Protein AF-A0A924NJE9-F1 (afdb_monomer_lite)

Foldseek 3Di:
DDPVPDDPPVVVVVVVVLLVQLVVQLPDPVCVVCVVVLLVCLLVQLVVLQCCLCPPAPQRAQVLVVLSVLLVVCCVPNPRSSSLSSLSVSVVVCQVVCLVVVVDFDDQADPVRPGGRGRPRSRVSSVVSVVVVVCVVCVVVVVVVVVVVVVVVVD

Sequence (155 aa):
VYRLHNIPAFVPPGHGLVYLAALGIGRSAWAREHAPVLTAATLVTCGAWAVWGLALSPQLDVLGAFWFGCLLVFSRWGRSRLVYAGAFLVVSYLEVVGTTLGTWRWSTHDPTGLIAIGNPPSGIAGGYAWFDAAALALTPVLLRWYDARRARVDA

Secondary structure (DSSP, 8-state):
--TTSS--TTHHHHHHHHHHHHHHHHTSHHHHHTHHHHHHHHHHHHHHHHHHHHHT-SS--HHHHHHHHHHHHHHHH-S-HHHHHHHHHHHHHHHHHHHHTTS----SB-TTS-SB--SS-TTTTHHHHHHHHHHHHHHHHHHHHHHHHHHHH--

Radius of gyration: 17.95 Å; chains: 1; bounding box: 51×38×41 Å

Structure (mmCIF, N/CA/C/O backbone):
data_AF-A0A924NJE9-F1
#
_entry.id   AF-A0A924NJE9-F1
#
loop_
_atom_site.group_PDB
_atom_site.id
_atom_site.type_symbol
_atom_site.label_atom_id
_atom_site.label_alt_id
_atom_site.label_comp_id
_atom_site.label_asym_id
_atom_site.label_entity_id
_atom_site.label_seq_id
_atom_site.pdbx_PDB_ins_code
_atom_site.Cartn_x
_atom_site.Cartn_y
_atom_site.Cartn_z
_atom_site.occupancy
_atom_site.B_iso_or_equiv
_atom_site.auth_seq_id
_atom_site.auth_comp_id
_atom_site.auth_asym_id
_atom_site.auth_atom_id
_atom_site.pdbx_PDB_model_num
ATOM 1 N N . VAL A 1 1 ? 17.187 -5.948 -11.485 1.00 61.44 1 VAL A N 1
ATOM 2 C CA . VAL A 1 1 ? 16.845 -6.738 -12.694 1.00 61.44 1 VAL A CA 1
ATOM 3 C C . VAL A 1 1 ? 16.618 -8.181 -12.270 1.00 61.44 1 VAL A C 1
ATOM 5 O O . VAL A 1 1 ? 17.449 -8.708 -11.538 1.00 61.44 1 VAL A O 1
ATOM 8 N N . TYR A 1 2 ? 15.477 -8.784 -12.624 1.00 67.06 2 TYR A N 1
ATOM 9 C CA . TYR A 1 2 ? 15.180 -10.183 -12.285 1.00 67.06 2 TYR A CA 1
ATOM 10 C C . TYR A 1 2 ? 16.204 -11.121 -12.930 1.00 67.06 2 TYR A C 1
ATOM 12 O O . TYR A 1 2 ? 16.514 -10.964 -14.108 1.00 67.06 2 TYR A O 1
ATOM 20 N N . ARG A 1 3 ? 16.702 -12.111 -12.175 1.00 69.62 3 ARG A N 1
ATOM 21 C CA . ARG A 1 3 ? 17.767 -13.027 -12.635 1.00 69.62 3 ARG A CA 1
ATOM 22 C C . ARG A 1 3 ? 17.425 -13.764 -13.932 1.00 69.62 3 ARG A C 1
ATOM 24 O O . ARG A 1 3 ? 18.309 -14.030 -14.732 1.00 69.62 3 ARG A O 1
ATOM 31 N N . LEU A 1 4 ? 16.150 -14.093 -14.120 1.00 78.94 4 LEU A N 1
ATOM 32 C CA . LEU A 1 4 ? 15.651 -14.859 -15.261 1.00 78.94 4 LEU A CA 1
ATOM 33 C C . LEU A 1 4 ? 14.952 -13.979 -16.310 1.00 78.94 4 LEU A C 1
ATOM 35 O O . LEU A 1 4 ? 14.290 -14.502 -17.199 1.00 78.94 4 LEU A O 1
ATOM 39 N N . HIS A 1 5 ? 15.074 -12.649 -16.209 1.00 77.69 5 HIS A N 1
ATOM 40 C CA . HIS A 1 5 ? 14.394 -11.675 -17.081 1.00 77.69 5 HIS A CA 1
ATOM 41 C C . HIS A 1 5 ? 12.861 -11.813 -17.127 1.00 77.69 5 HIS A C 1
ATOM 43 O O . HIS A 1 5 ? 12.199 -11.154 -17.921 1.00 77.69 5 HIS A O 1
ATOM 49 N N . ASN A 1 6 ? 12.285 -12.629 -16.248 1.00 80.12 6 ASN A N 1
ATOM 50 C CA . ASN A 1 6 ? 10.858 -12.797 -16.063 1.00 80.12 6 ASN A CA 1
ATOM 51 C C . ASN A 1 6 ? 10.486 -12.564 -14.597 1.00 80.12 6 ASN A C 1
ATOM 53 O O . ASN A 1 6 ? 11.322 -12.597 -13.688 1.00 80.12 6 ASN A O 1
ATOM 57 N N . ILE A 1 7 ? 9.199 -12.319 -14.381 1.00 79.12 7 ILE A N 1
ATOM 58 C CA . ILE A 1 7 ? 8.627 -12.267 -13.042 1.00 79.12 7 ILE A CA 1
ATOM 59 C C . ILE A 1 7 ? 8.565 -13.713 -12.528 1.00 79.12 7 ILE A C 1
ATOM 61 O O . ILE A 1 7 ? 8.006 -14.566 -13.224 1.00 79.12 7 ILE A O 1
ATOM 65 N N . PRO A 1 8 ? 9.119 -14.023 -11.342 1.00 83.75 8 PRO A N 1
ATOM 66 C CA . PRO A 1 8 ? 9.040 -15.372 -10.799 1.00 83.75 8 PRO A CA 1
ATOM 67 C C . PRO A 1 8 ? 7.585 -15.838 -10.676 1.00 83.75 8 PRO A C 1
ATOM 69 O O . PRO A 1 8 ? 6.726 -15.098 -10.199 1.00 83.75 8 PRO A O 1
ATOM 72 N N . ALA A 1 9 ? 7.306 -17.084 -11.064 1.00 87.62 9 ALA A N 1
ATOM 73 C CA . ALA A 1 9 ? 5.939 -17.610 -11.145 1.00 87.62 9 ALA A CA 1
ATOM 74 C C . ALA A 1 9 ? 5.181 -17.624 -9.802 1.00 87.62 9 ALA A C 1
ATOM 76 O O . ALA A 1 9 ? 3.954 -17.667 -9.792 1.00 87.62 9 ALA A O 1
ATOM 77 N N . PHE A 1 10 ? 5.891 -17.556 -8.671 1.00 86.12 10 PHE A N 1
ATOM 78 C CA . PHE A 1 10 ? 5.285 -17.460 -7.342 1.00 86.12 10 PHE A CA 1
ATOM 79 C C . PHE A 1 10 ? 4.785 -16.047 -6.995 1.00 86.12 10 PHE A C 1
ATOM 81 O O . PHE A 1 10 ? 4.005 -15.894 -6.059 1.00 86.12 10 PHE A O 1
ATOM 88 N N . VAL A 1 11 ? 5.208 -15.009 -7.725 1.00 86.69 11 VAL A N 1
ATOM 89 C CA . VAL A 1 11 ? 4.865 -13.612 -7.413 1.00 86.69 11 VAL A CA 1
ATOM 90 C C . VAL A 1 11 ? 3.378 -13.324 -7.659 1.00 86.69 11 VAL A C 1
ATOM 92 O O . VAL A 1 11 ? 2.733 -12.837 -6.730 1.00 86.69 11 VAL A O 1
ATOM 95 N N . PRO A 1 12 ? 2.773 -13.673 -8.818 1.00 87.75 12 PRO A N 1
ATOM 96 C CA . PRO A 1 12 ? 1.334 -13.484 -9.014 1.00 87.75 12 PRO A CA 1
ATOM 97 C C . PRO A 1 12 ? 0.443 -14.170 -7.957 1.00 87.75 12 PRO A C 1
ATOM 99 O O . PRO A 1 12 ? -0.393 -13.480 -7.369 1.00 87.75 12 PRO A O 1
ATOM 102 N N . PRO A 1 13 ? 0.602 -15.475 -7.634 1.00 89.81 13 PRO A N 1
ATOM 103 C CA . PRO A 1 13 ? -0.184 -16.089 -6.563 1.00 89.81 13 PRO A CA 1
ATOM 104 C C . PRO A 1 13 ? 0.162 -15.510 -5.183 1.00 89.81 13 PRO A C 1
ATOM 106 O O . PRO A 1 13 ? -0.728 -15.374 -4.345 1.00 89.81 13 PRO A O 1
ATOM 109 N N . GLY A 1 14 ? 1.413 -15.092 -4.959 1.00 91.50 14 GLY A N 1
ATOM 110 C CA . GLY A 1 14 ? 1.829 -14.380 -3.750 1.00 91.50 14 GLY A CA 1
ATOM 111 C C . GLY A 1 14 ? 1.043 -13.086 -3.525 1.00 91.50 14 GLY A C 1
ATOM 112 O O . GLY A 1 14 ? 0.547 -12.861 -2.424 1.00 91.50 14 GLY A O 1
ATOM 113 N N . HIS A 1 15 ? 0.831 -12.280 -4.568 1.00 91.94 15 HIS A N 1
ATOM 114 C CA . HIS A 1 15 ? -0.022 -11.087 -4.486 1.00 91.94 15 HIS A CA 1
ATOM 115 C C . HIS A 1 15 ? -1.474 -11.426 -4.121 1.00 91.94 15 HIS A C 1
ATOM 117 O O . HIS A 1 15 ? -2.090 -10.721 -3.320 1.00 91.94 15 HIS A O 1
ATOM 123 N N . GLY A 1 16 ? -2.009 -12.532 -4.647 1.00 92.00 16 GLY A N 1
ATOM 124 C CA . GLY A 1 16 ? -3.322 -13.045 -4.248 1.00 92.00 16 GLY A CA 1
ATOM 125 C C . GLY A 1 16 ? -3.388 -13.377 -2.754 1.00 92.00 16 GLY A C 1
ATOM 126 O O . GLY A 1 16 ? -4.325 -12.964 -2.072 1.00 92.00 16 GLY A O 1
ATOM 127 N N . LEU A 1 17 ? -2.367 -14.053 -2.218 1.00 94.62 17 LEU A N 1
ATOM 128 C CA . LEU A 1 17 ? -2.270 -14.369 -0.789 1.00 94.62 17 LEU A CA 1
ATOM 129 C C . LEU A 1 17 ? -2.147 -13.115 0.084 1.00 94.62 17 LEU A C 1
ATOM 131 O O . LEU A 1 17 ? -2.791 -13.046 1.129 1.00 94.62 17 LEU A O 1
ATOM 135 N N . VAL A 1 18 ? -1.383 -12.109 -0.349 1.00 95.31 18 VAL A N 1
ATOM 136 C CA . VAL A 1 18 ? -1.286 -10.816 0.351 1.00 95.31 18 VAL A CA 1
ATOM 137 C C . VAL A 1 18 ? -2.655 -10.147 0.443 1.00 95.31 18 VAL A C 1
ATOM 139 O O . VAL A 1 18 ? -3.052 -9.707 1.523 1.00 95.31 18 VAL A O 1
ATOM 142 N N . TYR A 1 19 ? -3.409 -10.115 -0.658 1.00 93.62 19 TYR A N 1
ATOM 143 C CA . TYR A 1 19 ? -4.762 -9.562 -0.646 1.00 93.62 19 TYR A CA 1
ATOM 144 C C . TYR A 1 19 ? -5.708 -10.377 0.248 1.00 93.62 19 TYR A C 1
ATOM 146 O O . TYR A 1 19 ? -6.466 -9.799 1.023 1.00 93.62 19 TYR A O 1
ATOM 154 N N . LEU A 1 20 ? -5.647 -11.712 0.208 1.00 95.00 20 LEU A N 1
ATOM 155 C CA . LEU A 1 20 ? -6.452 -12.566 1.087 1.00 95.00 20 LEU A CA 1
ATOM 156 C C . LEU A 1 20 ? -6.118 -12.354 2.568 1.00 95.00 20 LEU A C 1
ATOM 158 O O . LEU A 1 20 ? -7.030 -12.311 3.393 1.00 95.00 20 LEU A O 1
ATOM 162 N N . ALA A 1 21 ? -4.843 -12.167 2.910 1.00 96.75 21 ALA A N 1
ATOM 163 C CA . ALA A 1 21 ? -4.421 -11.834 4.267 1.00 96.75 21 ALA A CA 1
ATOM 164 C C . ALA A 1 21 ? -4.979 -10.469 4.700 1.00 96.75 21 ALA A C 1
ATOM 166 O O . ALA A 1 21 ? -5.585 -10.360 5.767 1.00 96.75 21 ALA A O 1
ATOM 167 N N . ALA A 1 22 ? -4.864 -9.450 3.845 1.00 95.62 22 ALA A N 1
ATOM 168 C CA . ALA A 1 22 ? -5.444 -8.129 4.080 1.00 95.62 22 ALA A CA 1
ATOM 169 C C . ALA A 1 22 ? -6.968 -8.188 4.273 1.00 95.62 22 ALA A C 1
ATOM 171 O O . ALA A 1 22 ? -7.513 -7.562 5.185 1.00 95.62 22 ALA A O 1
ATOM 172 N N . LEU A 1 23 ? -7.655 -8.984 3.452 1.00 94.81 23 LEU A N 1
ATOM 173 C CA . LEU A 1 23 ? -9.092 -9.214 3.538 1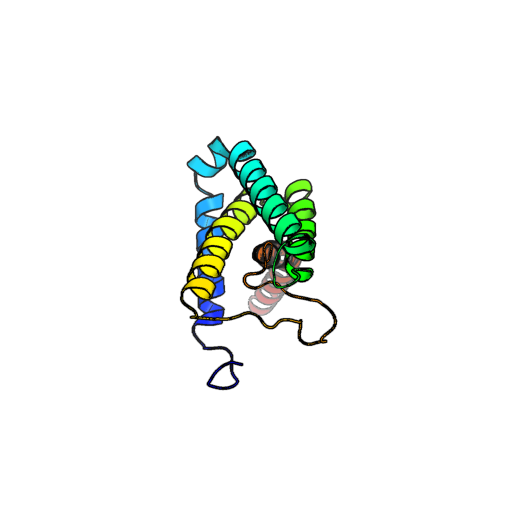.00 94.81 23 LEU A CA 1
ATOM 174 C C . LEU A 1 23 ? -9.474 -9.933 4.837 1.00 94.81 23 LEU A C 1
ATOM 176 O O . LEU A 1 23 ? -10.448 -9.545 5.482 1.00 94.81 23 LEU A O 1
ATOM 180 N N . GLY A 1 24 ? -8.709 -10.951 5.236 1.00 96.50 24 GLY A N 1
ATOM 181 C CA . GLY A 1 24 ? -8.896 -11.681 6.489 1.00 96.50 24 GLY A CA 1
ATOM 182 C C . GLY A 1 24 ? -8.740 -10.777 7.711 1.00 96.50 24 GLY A C 1
ATOM 183 O O . GLY A 1 24 ? -9.619 -10.750 8.572 1.00 96.50 24 GLY A O 1
ATOM 184 N N . ILE A 1 25 ? -7.681 -9.961 7.740 1.00 96.00 25 ILE A N 1
ATOM 185 C CA . ILE A 1 25 ? -7.453 -8.952 8.785 1.00 96.00 25 ILE A CA 1
ATOM 186 C C . ILE A 1 25 ? -8.614 -7.957 8.810 1.00 96.00 25 ILE A C 1
ATOM 188 O O . ILE A 1 25 ? -9.243 -7.769 9.852 1.00 96.00 25 ILE A O 1
ATOM 192 N N . GLY A 1 26 ? -8.952 -7.373 7.658 1.00 93.94 26 GLY A N 1
ATOM 193 C CA . GLY A 1 26 ? -9.985 -6.346 7.557 1.00 93.94 26 GLY A CA 1
ATOM 194 C C . GLY A 1 26 ? -11.398 -6.840 7.887 1.00 93.94 26 GLY A C 1
ATOM 195 O O . GLY A 1 26 ? -12.246 -6.051 8.305 1.00 93.94 26 GLY A O 1
ATOM 196 N N . ARG A 1 27 ? -11.662 -8.145 7.741 1.00 94.75 27 ARG A N 1
ATOM 197 C CA . ARG A 1 27 ? -12.931 -8.799 8.105 1.00 94.75 27 ARG A CA 1
ATOM 198 C C . ARG A 1 27 ? -12.925 -9.429 9.498 1.00 94.75 27 ARG A C 1
ATOM 200 O O . ARG A 1 27 ? -13.942 -10.004 9.892 1.00 94.75 27 ARG A O 1
ATOM 207 N N . SER A 1 28 ? -11.843 -9.327 10.261 1.00 96.69 28 SER A N 1
ATOM 208 C CA . SER A 1 28 ? -11.818 -9.829 11.636 1.00 96.69 28 SER A CA 1
ATOM 209 C C . SER A 1 28 ? -12.732 -9.000 12.552 1.00 96.69 28 SER A C 1
ATOM 211 O O . SER A 1 28 ? -12.955 -7.808 12.327 1.00 96.69 28 SER A O 1
ATOM 213 N N . ALA A 1 29 ? -13.290 -9.631 13.591 1.00 96.00 29 ALA A N 1
ATOM 214 C CA . ALA A 1 29 ? -14.111 -8.926 14.581 1.00 96.00 29 ALA A CA 1
ATOM 215 C C . ALA A 1 29 ? -13.296 -7.851 15.314 1.00 96.00 29 ALA A C 1
ATOM 217 O O . ALA A 1 29 ? -13.745 -6.714 15.427 1.00 96.00 29 ALA A O 1
ATOM 218 N N . TRP A 1 30 ? -12.062 -8.196 15.687 1.00 96.62 30 TRP A N 1
ATOM 219 C CA . TRP A 1 30 ? -11.125 -7.289 16.338 1.00 96.62 30 TRP A CA 1
ATOM 220 C C . TRP A 1 30 ? -10.841 -6.035 15.500 1.00 96.62 30 TRP A C 1
ATOM 222 O O . TRP A 1 30 ? -10.914 -4.921 16.017 1.00 96.62 30 TRP A O 1
ATOM 232 N N . ALA A 1 31 ? -10.593 -6.185 14.191 1.00 95.56 31 ALA A N 1
ATOM 233 C CA . ALA A 1 31 ? -10.336 -5.032 13.329 1.00 95.56 31 ALA A CA 1
ATOM 234 C C . ALA A 1 31 ? -11.561 -4.122 13.183 1.00 95.56 31 ALA A C 1
ATOM 236 O O . ALA A 1 31 ? -11.412 -2.905 13.086 1.00 95.56 31 ALA A O 1
ATOM 237 N N . ARG A 1 32 ? -12.775 -4.690 13.186 1.00 94.94 32 ARG A N 1
ATOM 238 C CA . ARG A 1 32 ? -14.014 -3.900 13.165 1.00 94.94 32 ARG A CA 1
ATOM 239 C C . ARG A 1 32 ? -14.219 -3.113 14.452 1.00 94.94 32 ARG A C 1
ATOM 241 O O . ARG A 1 32 ? -14.604 -1.951 14.379 1.00 94.94 32 ARG A O 1
ATOM 248 N N . GLU A 1 33 ? -13.943 -3.726 15.596 1.00 96.94 33 GLU A N 1
ATOM 249 C CA . GLU A 1 33 ? -14.028 -3.077 16.906 1.00 96.94 33 GLU A CA 1
ATOM 250 C C . GLU A 1 33 ? -13.038 -1.906 17.026 1.00 96.94 33 GLU A C 1
ATOM 252 O O . GLU A 1 33 ? -13.386 -0.839 17.523 1.00 96.94 33 GLU A O 1
ATOM 257 N N . HIS A 1 34 ? -11.838 -2.055 16.461 1.00 96.62 34 HIS A N 1
ATOM 258 C CA . HIS A 1 34 ? -10.767 -1.054 16.528 1.00 96.62 34 HIS A CA 1
ATOM 259 C C . HIS A 1 34 ? -10.660 -0.191 15.261 1.00 96.62 34 HIS A C 1
ATOM 261 O O . HIS A 1 34 ? -9.634 0.450 15.019 1.00 96.62 34 HIS A O 1
ATOM 267 N N . ALA A 1 35 ? -11.704 -0.155 14.428 1.00 94.19 35 ALA A N 1
ATOM 268 C CA . ALA A 1 35 ? -11.608 0.392 13.079 1.00 94.19 35 ALA A CA 1
ATOM 269 C C . ALA A 1 35 ? -11.129 1.851 12.985 1.00 94.19 35 ALA A C 1
ATOM 271 O O . ALA A 1 35 ? -10.276 2.127 12.130 1.00 94.19 35 ALA A O 1
ATOM 272 N N . PRO A 1 36 ? -11.603 2.790 13.832 1.00 94.88 36 PRO A N 1
ATOM 273 C CA . PRO A 1 36 ? -11.121 4.168 13.798 1.00 94.88 36 PRO A CA 1
ATOM 274 C C . PRO A 1 36 ? -9.625 4.258 14.115 1.00 94.88 36 PRO A C 1
ATOM 276 O O . PRO A 1 36 ? -8.891 4.946 13.407 1.00 94.88 36 PRO A O 1
ATOM 279 N N . VAL A 1 37 ? -9.171 3.510 15.125 1.00 97.12 37 VAL A N 1
ATOM 280 C CA . VAL A 1 37 ? -7.775 3.503 15.583 1.00 97.12 37 VAL A CA 1
ATOM 281 C C . VAL A 1 37 ? -6.865 2.899 14.521 1.00 97.12 37 VAL A C 1
ATOM 283 O O . VAL A 1 37 ? -5.867 3.512 14.162 1.00 97.12 37 VAL A O 1
ATOM 286 N N . LEU A 1 38 ? -7.229 1.745 13.957 1.00 96.75 38 LEU A N 1
ATOM 287 C CA . LEU A 1 38 ? -6.435 1.085 12.916 1.00 96.75 38 LEU A CA 1
ATOM 288 C C . LEU A 1 38 ? -6.329 1.929 11.647 1.00 96.75 38 LEU A C 1
ATOM 290 O O . LEU A 1 38 ? -5.259 2.014 11.043 1.00 96.75 38 LEU A O 1
ATOM 294 N N . THR A 1 39 ? -7.425 2.583 11.258 1.00 95.00 39 THR A N 1
ATOM 295 C CA . THR A 1 39 ? -7.428 3.484 10.102 1.00 95.00 39 THR A CA 1
ATOM 296 C C . THR A 1 39 ? -6.537 4.695 10.368 1.00 95.00 39 THR A C 1
ATOM 298 O O . THR A 1 39 ? -5.694 5.021 9.537 1.00 95.00 39 THR A O 1
ATOM 301 N N . ALA A 1 40 ? -6.677 5.341 11.529 1.00 96.50 40 ALA A N 1
ATOM 302 C CA . ALA A 1 40 ? -5.859 6.493 11.895 1.00 96.50 40 ALA A CA 1
ATOM 303 C C . ALA A 1 40 ? -4.372 6.128 11.985 1.00 96.50 40 ALA A C 1
ATOM 305 O O . ALA A 1 40 ? -3.549 6.805 11.378 1.00 96.50 40 ALA A O 1
ATOM 306 N N . ALA A 1 41 ? -4.035 5.026 12.660 1.00 97.44 41 ALA A N 1
ATOM 307 C CA . ALA A 1 41 ? -2.670 4.523 12.762 1.00 97.44 41 ALA A CA 1
ATOM 308 C C . ALA A 1 41 ? -2.071 4.260 11.376 1.00 97.44 41 ALA A C 1
ATOM 310 O O . ALA A 1 41 ? -0.985 4.742 11.079 1.00 97.44 41 ALA A O 1
ATOM 311 N N . THR A 1 42 ? -2.818 3.593 10.491 1.00 96.56 42 THR A N 1
ATOM 312 C CA . THR A 1 42 ? -2.396 3.360 9.101 1.00 96.56 42 THR A CA 1
ATOM 313 C C . THR A 1 42 ? -2.075 4.671 8.383 1.00 96.56 42 THR A C 1
ATOM 315 O O . THR A 1 42 ? -1.008 4.801 7.788 1.00 96.56 42 THR A O 1
ATOM 318 N N . LEU A 1 43 ? -2.976 5.657 8.442 1.00 96.62 43 LEU A N 1
ATOM 319 C CA . LEU A 1 43 ? -2.791 6.931 7.746 1.00 96.62 43 LEU A CA 1
ATOM 320 C C . LEU A 1 43 ? -1.639 7.755 8.330 1.00 96.62 43 LEU A C 1
ATOM 322 O O . LE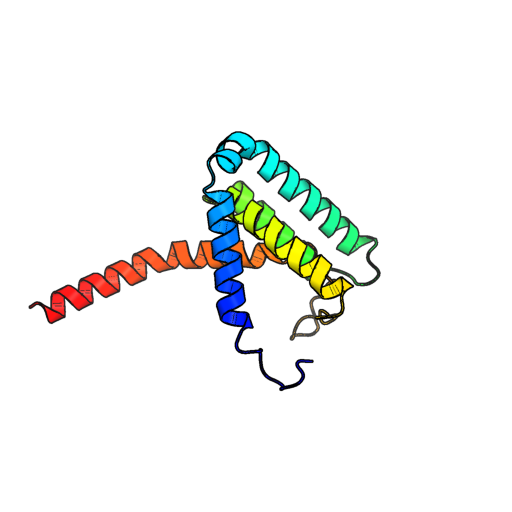U A 1 43 ? -0.878 8.346 7.571 1.00 96.62 43 LEU A O 1
ATOM 326 N N . VAL A 1 44 ? -1.489 7.776 9.655 1.00 98.00 44 VAL A N 1
ATOM 327 C CA . VAL A 1 44 ? -0.404 8.495 10.335 1.00 98.00 44 VAL A CA 1
ATOM 328 C C . VAL A 1 44 ? 0.940 7.848 10.026 1.00 98.00 44 VAL A C 1
ATOM 330 O O . VAL A 1 44 ? 1.865 8.548 9.626 1.00 98.00 44 VAL A O 1
ATOM 333 N N . THR A 1 45 ? 1.058 6.525 10.150 1.00 97.88 45 THR A N 1
ATOM 334 C CA . THR A 1 45 ? 2.309 5.811 9.871 1.00 97.88 45 THR A CA 1
ATOM 335 C C . THR A 1 45 ? 2.688 5.912 8.397 1.00 97.88 45 THR A C 1
ATOM 337 O O . THR A 1 45 ? 3.823 6.267 8.088 1.00 97.88 45 THR A O 1
ATOM 340 N N . CYS A 1 46 ? 1.748 5.666 7.479 1.00 97.31 46 CYS A N 1
ATOM 341 C CA . CYS A 1 46 ? 2.009 5.792 6.045 1.00 97.31 46 CYS A CA 1
ATOM 342 C C . CYS A 1 46 ? 2.331 7.241 5.654 1.00 97.31 46 CYS A C 1
ATOM 344 O O . CYS A 1 46 ? 3.213 7.466 4.831 1.00 97.31 46 CYS A O 1
ATOM 346 N N . GLY A 1 47 ? 1.659 8.223 6.260 1.00 97.69 47 GLY A N 1
ATOM 347 C CA . GLY A 1 47 ? 1.907 9.640 6.013 1.00 97.69 47 GLY A CA 1
ATOM 348 C C . GLY A 1 47 ? 3.268 10.098 6.525 1.00 97.69 47 GLY A C 1
ATOM 349 O O . GLY A 1 47 ? 4.005 10.749 5.791 1.00 97.69 47 GLY A O 1
ATOM 350 N N . ALA A 1 48 ? 3.646 9.704 7.743 1.00 98.06 48 ALA A N 1
ATOM 351 C CA . ALA A 1 48 ? 4.977 9.966 8.287 1.00 98.06 48 ALA A CA 1
ATOM 352 C C . ALA A 1 48 ? 6.067 9.340 7.408 1.00 98.06 48 ALA A C 1
ATOM 354 O O . ALA A 1 48 ? 7.079 9.981 7.123 1.00 98.06 48 ALA A O 1
ATOM 355 N N . TRP A 1 49 ? 5.832 8.122 6.916 1.00 97.75 49 TRP A N 1
ATOM 356 C CA . TRP A 1 49 ? 6.748 7.456 5.999 1.00 97.75 49 TRP A CA 1
ATOM 357 C C . TRP A 1 49 ? 6.837 8.166 4.645 1.00 97.75 49 TRP A C 1
ATOM 359 O O . TRP A 1 49 ? 7.940 8.382 4.156 1.00 97.75 49 TRP A O 1
ATOM 369 N N . ALA A 1 50 ? 5.718 8.600 4.063 1.00 97.56 50 ALA A N 1
ATOM 370 C CA . ALA A 1 50 ? 5.715 9.353 2.810 1.00 97.56 50 ALA A CA 1
ATOM 371 C C . ALA A 1 50 ? 6.445 10.699 2.948 1.00 97.56 50 ALA A C 1
ATOM 373 O O . ALA A 1 50 ? 7.254 11.054 2.094 1.00 97.56 50 ALA A O 1
ATOM 374 N N . VAL A 1 51 ? 6.226 11.426 4.049 1.00 98.00 51 VAL A N 1
ATOM 375 C CA . VAL A 1 51 ? 6.942 12.680 4.340 1.00 98.00 51 VAL A CA 1
ATOM 376 C C . VAL A 1 51 ? 8.441 12.426 4.478 1.00 98.00 51 VAL A C 1
ATOM 378 O O . VAL A 1 51 ? 9.239 13.130 3.860 1.00 98.00 51 VAL A O 1
ATOM 381 N N . TRP A 1 52 ? 8.838 11.397 5.230 1.00 97.69 52 TRP A N 1
ATOM 382 C CA . TRP A 1 52 ? 10.242 10.998 5.326 1.00 97.69 52 TRP A CA 1
ATOM 383 C C . TRP A 1 52 ? 10.816 10.607 3.954 1.00 97.69 52 TRP A C 1
ATOM 385 O O . TRP A 1 52 ? 11.903 11.055 3.599 1.00 97.69 52 TRP A O 1
ATOM 395 N N . GLY A 1 53 ? 10.064 9.849 3.153 1.00 96.50 53 GLY A N 1
ATOM 396 C CA . GLY A 1 53 ? 10.421 9.408 1.803 1.00 96.50 53 GLY A CA 1
ATOM 397 C C . GLY A 1 53 ? 10.655 10.554 0.815 1.00 96.50 53 GLY A C 1
ATOM 398 O O . GLY A 1 53 ? 11.513 10.450 -0.061 1.00 96.50 53 GLY A O 1
ATOM 399 N N . LEU A 1 54 ? 9.926 11.660 0.974 1.00 96.94 54 LEU A N 1
ATOM 400 C CA . LEU A 1 54 ? 10.061 12.853 0.140 1.00 96.94 54 LEU A CA 1
ATOM 401 C C . LEU A 1 54 ? 11.160 13.811 0.613 1.00 96.94 54 LEU A C 1
ATOM 403 O O . LEU A 1 54 ? 11.798 14.450 -0.217 1.00 96.94 54 LEU A O 1
ATOM 407 N N . ALA A 1 55 ? 11.350 13.949 1.927 1.00 96.44 55 ALA A N 1
ATOM 408 C CA . ALA A 1 55 ? 12.177 15.019 2.489 1.00 96.44 55 ALA A CA 1
ATOM 409 C C . ALA A 1 55 ? 13.551 14.563 2.998 1.00 96.44 55 ALA A C 1
ATOM 411 O O . ALA A 1 55 ? 14.490 15.353 2.989 1.00 96.44 55 ALA A O 1
ATOM 412 N N . LEU A 1 56 ? 13.666 13.327 3.493 1.00 94.56 56 LEU A N 1
ATOM 413 C CA . LEU A 1 56 ? 14.818 12.873 4.287 1.00 94.56 56 LEU A CA 1
ATOM 414 C C . LEU A 1 56 ? 15.435 11.563 3.788 1.00 94.56 56 LEU A C 1
ATOM 416 O O . LEU A 1 56 ? 16.582 11.263 4.118 1.00 94.56 56 LEU A O 1
ATOM 420 N N . SER A 1 57 ? 14.682 10.763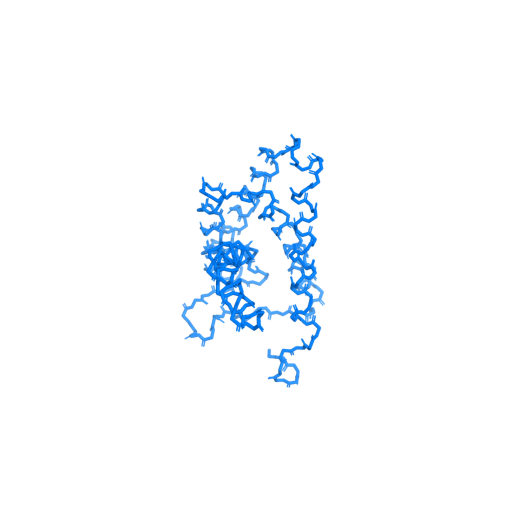 3.034 1.00 92.31 57 SER A N 1
ATOM 421 C CA . SER A 1 57 ? 15.158 9.486 2.514 1.00 92.31 57 SER A CA 1
ATOM 422 C C . SER A 1 57 ? 16.349 9.686 1.567 1.00 92.31 57 SER A C 1
ATOM 424 O O . SER A 1 57 ? 16.296 10.559 0.698 1.00 92.31 57 SER A O 1
ATOM 426 N N . PRO A 1 58 ? 17.392 8.834 1.644 1.00 89.94 58 PRO A N 1
ATOM 427 C CA . PRO A 1 58 ? 18.493 8.833 0.676 1.00 89.94 58 PRO A CA 1
ATOM 428 C C . PRO A 1 58 ? 18.038 8.610 -0.773 1.00 89.94 58 PRO A C 1
ATOM 430 O O . PRO A 1 58 ? 18.740 8.973 -1.712 1.00 89.94 58 PRO A O 1
ATOM 433 N N . GLN A 1 59 ? 16.880 7.972 -0.951 1.00 92.56 59 GLN A N 1
ATOM 434 C CA . GLN A 1 59 ? 16.266 7.702 -2.243 1.00 92.56 59 GLN A CA 1
ATOM 435 C C . GLN A 1 59 ? 14.861 8.309 -2.250 1.00 92.56 59 GLN A C 1
ATOM 437 O O . GLN A 1 59 ? 14.000 7.874 -1.481 1.00 92.56 59 GLN A O 1
ATOM 442 N N . LEU A 1 60 ? 14.660 9.321 -3.099 1.00 96.38 60 LEU A N 1
ATOM 443 C CA . LEU A 1 60 ? 13.413 10.078 -3.187 1.00 96.38 60 LEU A CA 1
ATOM 444 C C . LEU A 1 60 ? 12.234 9.161 -3.547 1.00 96.38 60 LEU A C 1
ATOM 446 O O . LEU A 1 60 ? 12.281 8.442 -4.544 1.00 96.38 60 LEU A O 1
ATOM 450 N N . ASP A 1 61 ? 11.164 9.228 -2.758 1.00 96.31 61 ASP A N 1
ATOM 451 C CA . ASP A 1 61 ? 10.004 8.344 -2.885 1.00 96.31 61 ASP A CA 1
ATOM 452 C C . ASP A 1 61 ? 8.735 9.063 -3.371 1.00 96.31 61 ASP A C 1
ATOM 454 O O . ASP A 1 61 ? 7.749 9.213 -2.645 1.00 96.31 61 ASP A O 1
ATOM 458 N N . VAL A 1 62 ? 8.745 9.506 -4.632 1.00 96.88 62 VAL A N 1
ATOM 459 C CA . VAL A 1 62 ? 7.573 10.144 -5.260 1.00 96.88 62 VAL A CA 1
ATOM 460 C C . VAL A 1 62 ? 6.451 9.130 -5.469 1.00 96.88 62 VAL A C 1
ATOM 462 O O . VAL A 1 62 ? 5.286 9.429 -5.199 1.00 96.88 62 VAL A O 1
ATOM 465 N N . LEU A 1 63 ? 6.789 7.916 -5.913 1.00 95.75 63 LEU A N 1
ATOM 466 C CA . LEU A 1 63 ? 5.803 6.863 -6.144 1.00 95.75 63 LEU A CA 1
ATOM 467 C C . LEU A 1 63 ? 5.092 6.451 -4.847 1.00 95.75 63 LEU A C 1
ATOM 469 O O . LEU A 1 63 ? 3.868 6.325 -4.837 1.00 95.75 63 LEU A O 1
ATOM 473 N N . GLY A 1 64 ? 5.823 6.261 -3.745 1.00 95.62 64 GLY A N 1
ATOM 474 C CA . GLY A 1 64 ? 5.212 5.948 -2.455 1.00 95.62 64 GLY A CA 1
ATOM 475 C C . GLY A 1 64 ? 4.293 7.065 -1.962 1.00 95.62 64 GLY A C 1
ATOM 476 O O . GLY A 1 64 ? 3.167 6.782 -1.551 1.00 95.62 64 GLY A O 1
ATOM 477 N N . ALA A 1 65 ? 4.696 8.332 -2.105 1.00 96.62 65 ALA A N 1
ATOM 478 C CA . ALA A 1 65 ? 3.845 9.470 -1.762 1.00 96.62 65 ALA A CA 1
ATOM 479 C C . ALA A 1 65 ? 2.564 9.542 -2.613 1.00 96.62 65 ALA A C 1
ATOM 481 O O . ALA A 1 65 ? 1.481 9.805 -2.084 1.00 96.62 65 ALA A O 1
ATOM 482 N N . PHE A 1 66 ? 2.655 9.249 -3.913 1.00 96.25 66 PHE A N 1
ATOM 483 C CA . PHE A 1 66 ? 1.488 9.144 -4.790 1.00 96.25 66 PHE A CA 1
ATOM 484 C C . PHE A 1 66 ? 0.500 8.079 -4.294 1.00 96.25 66 PHE A C 1
ATOM 486 O O . PHE A 1 66 ? -0.705 8.337 -4.180 1.00 96.25 66 PHE A O 1
ATOM 493 N N . TRP A 1 67 ? 0.996 6.890 -3.947 1.00 95.50 67 TRP A N 1
ATOM 494 C CA . TRP A 1 67 ? 0.136 5.824 -3.440 1.00 95.50 67 TRP A CA 1
ATOM 495 C C . TRP A 1 67 ? -0.446 6.130 -2.060 1.00 95.50 67 TRP A C 1
ATOM 497 O O . TRP A 1 67 ? -1.587 5.750 -1.794 1.00 95.50 67 TRP A O 1
ATOM 507 N N . PHE A 1 68 ? 0.270 6.870 -1.210 1.00 95.94 68 PHE A N 1
ATOM 508 C CA . PHE A 1 68 ? -0.299 7.407 0.025 1.00 95.94 68 PHE A CA 1
ATOM 509 C C . PHE A 1 68 ? -1.449 8.387 -0.259 1.00 95.94 68 PHE A C 1
ATOM 511 O O . PHE A 1 68 ? -2.506 8.290 0.365 1.00 95.94 68 PHE A O 1
ATOM 518 N N . GLY A 1 69 ? -1.304 9.268 -1.253 1.00 95.19 69 GLY A N 1
ATOM 519 C CA . GLY A 1 69 ? -2.396 10.124 -1.728 1.00 95.19 69 GLY A CA 1
ATOM 520 C C . GLY A 1 69 ? -3.623 9.312 -2.153 1.00 95.19 69 GLY A C 1
ATOM 521 O O . GLY A 1 69 ? -4.744 9.600 -1.731 1.00 95.19 69 GLY A O 1
ATOM 522 N N . CYS A 1 70 ? -3.414 8.228 -2.903 1.00 93.19 70 CYS A N 1
ATOM 523 C CA . CYS A 1 70 ? -4.484 7.292 -3.254 1.00 93.19 70 CYS A CA 1
ATOM 524 C C . CYS A 1 70 ? -5.113 6.645 -2.009 1.00 93.19 70 CYS A C 1
ATOM 526 O O . CYS A 1 70 ? -6.335 6.558 -1.910 1.00 93.19 70 CYS A O 1
ATOM 528 N N . LEU A 1 71 ? -4.304 6.224 -1.033 1.00 92.25 71 LEU A N 1
ATOM 529 C CA . LEU A 1 71 ? -4.789 5.647 0.220 1.00 92.25 71 LEU A CA 1
ATOM 530 C C . LEU A 1 71 ? -5.660 6.636 1.009 1.00 92.25 71 LEU A C 1
ATOM 532 O O . LEU A 1 71 ? -6.683 6.225 1.552 1.00 92.25 71 LEU A O 1
ATOM 536 N N . LEU A 1 72 ? -5.318 7.928 1.040 1.00 93.94 72 LEU A N 1
ATOM 537 C CA . LEU A 1 72 ? -6.156 8.965 1.653 1.00 93.94 72 LEU A CA 1
ATOM 538 C C . LEU A 1 72 ? -7.521 9.058 0.964 1.00 93.94 72 LEU A C 1
ATOM 540 O O . LEU A 1 72 ? -8.554 9.031 1.637 1.00 93.94 72 LEU A O 1
ATOM 544 N N . VAL A 1 73 ? -7.530 9.103 -0.371 1.00 92.19 73 VAL A N 1
ATOM 545 C CA . VAL A 1 73 ? -8.752 9.133 -1.191 1.00 92.19 73 VAL A CA 1
ATOM 546 C C . VAL A 1 73 ? -9.612 7.899 -0.892 1.00 92.19 73 VAL A C 1
ATOM 548 O O . VAL A 1 73 ? -10.779 8.012 -0.505 1.00 92.19 73 VAL A O 1
ATOM 551 N N . PHE A 1 74 ? -9.043 6.699 -0.981 1.00 89.62 74 PHE A N 1
ATOM 552 C CA . PHE A 1 74 ? -9.790 5.467 -0.736 1.00 89.62 74 PHE A CA 1
ATOM 553 C C .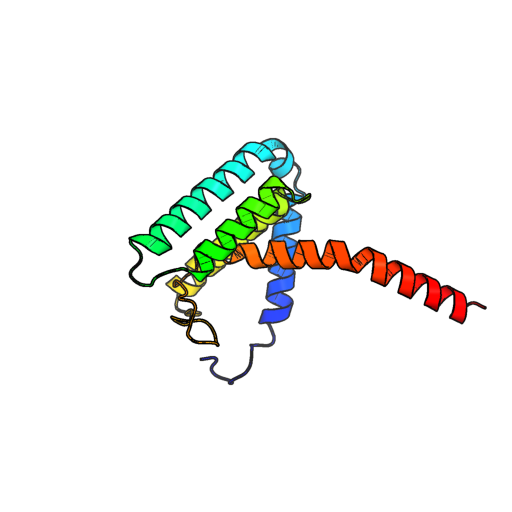 PHE A 1 74 ? -10.187 5.278 0.723 1.00 89.62 74 PHE A C 1
ATOM 555 O O . PHE A 1 74 ? -11.232 4.696 0.993 1.00 89.62 74 PHE A O 1
ATOM 562 N N . SER A 1 75 ? -9.422 5.787 1.682 1.00 87.56 75 SER A N 1
ATOM 563 C CA . SER A 1 75 ? -9.837 5.757 3.082 1.00 87.56 75 SER A CA 1
ATOM 564 C C . SER A 1 75 ? -11.009 6.714 3.331 1.00 87.56 75 SER A C 1
ATOM 566 O O . SER A 1 75 ? -11.922 6.409 4.100 1.00 87.56 75 SER A O 1
ATOM 568 N N . ARG A 1 76 ? -11.045 7.852 2.626 1.00 88.69 76 ARG A N 1
ATOM 569 C CA . ARG A 1 76 ? -12.091 8.868 2.778 1.00 88.69 76 ARG A CA 1
ATOM 570 C C . ARG A 1 76 ? -13.408 8.515 2.085 1.00 88.69 76 ARG A C 1
ATOM 572 O O . ARG A 1 76 ? -14.465 8.858 2.625 1.00 88.69 76 ARG A O 1
ATOM 579 N N . TRP A 1 77 ? -13.352 7.879 0.915 1.00 85.25 77 TRP A N 1
ATOM 580 C CA . TRP A 1 77 ? -14.525 7.582 0.073 1.00 85.25 77 TRP A CA 1
ATOM 581 C C . TRP A 1 77 ? -14.754 6.092 -0.197 1.00 85.25 77 TRP A C 1
ATOM 583 O O . TRP A 1 77 ? -15.831 5.702 -0.644 1.00 85.25 77 TRP A O 1
ATOM 593 N N . GLY A 1 78 ? -13.768 5.241 0.067 1.00 77.25 78 GLY A N 1
ATOM 594 C CA . GLY A 1 78 ? -13.855 3.808 -0.181 1.00 77.25 78 GLY A CA 1
ATOM 595 C C . GLY A 1 78 ? -14.644 3.058 0.890 1.00 77.25 78 GLY A C 1
ATOM 596 O O . GLY A 1 78 ? -14.724 3.440 2.060 1.00 77.25 78 GLY A O 1
ATOM 597 N N . ARG A 1 79 ? -15.222 1.930 0.471 1.00 76.06 79 ARG A N 1
ATOM 598 C CA . ARG A 1 79 ? -16.081 1.081 1.311 1.00 76.06 79 ARG A CA 1
ATOM 599 C C . ARG A 1 79 ? -15.291 0.133 2.224 1.00 76.06 79 ARG A C 1
ATOM 601 O O . ARG A 1 79 ? -15.840 -0.327 3.218 1.00 76.06 79 ARG A O 1
ATOM 608 N N . SER A 1 80 ? -14.015 -0.119 1.914 1.00 84.50 80 SER A N 1
ATOM 609 C CA . SER A 1 80 ? -13.186 -1.184 2.505 1.00 84.50 80 SER A CA 1
ATOM 610 C C . SER A 1 80 ? -11.951 -0.666 3.266 1.00 84.50 80 SER A C 1
ATOM 612 O O . SER A 1 80 ? -10.859 -1.215 3.157 1.00 84.50 80 SER A O 1
ATOM 614 N N . ARG A 1 81 ? -12.113 0.374 4.100 1.00 90.88 81 ARG A N 1
ATOM 615 C CA . ARG A 1 81 ? -11.012 1.000 4.876 1.00 90.88 81 ARG A CA 1
ATOM 616 C C . ARG A 1 81 ? -10.137 0.003 5.645 1.00 90.88 81 ARG A C 1
ATOM 618 O O . ARG A 1 81 ? -8.917 0.118 5.640 1.00 90.88 81 ARG A O 1
ATOM 625 N N . LEU A 1 82 ? -10.758 -0.995 6.272 1.00 94.00 82 LEU A N 1
ATOM 626 C CA . LEU A 1 82 ? -10.054 -2.015 7.052 1.00 94.00 82 LEU A CA 1
ATOM 627 C C . LEU A 1 82 ? -9.250 -2.994 6.196 1.00 94.00 82 LEU A C 1
ATOM 629 O O . LEU A 1 82 ? -8.218 -3.484 6.644 1.00 94.00 82 LEU A O 1
ATOM 633 N N . VAL A 1 83 ? -9.695 -3.262 4.967 1.00 94.00 83 VAL A N 1
ATOM 634 C CA . VAL A 1 83 ? -8.918 -4.066 4.015 1.00 94.00 83 VAL A CA 1
ATOM 635 C C . VAL A 1 83 ? -7.679 -3.287 3.590 1.00 94.00 83 VAL A C 1
ATOM 637 O O . VAL A 1 83 ? -6.603 -3.864 3.521 1.00 94.00 83 VAL A O 1
ATOM 640 N N . TYR A 1 84 ? -7.789 -1.969 3.392 1.00 93.06 84 TYR A N 1
ATOM 641 C CA . TYR A 1 84 ? -6.634 -1.128 3.062 1.00 93.06 84 TYR A CA 1
ATOM 642 C C . TYR A 1 84 ? -5.642 -1.020 4.225 1.00 93.06 84 TYR A C 1
ATOM 644 O O . TYR A 1 84 ? -4.438 -1.078 3.996 1.00 93.06 84 TYR A O 1
ATOM 652 N N . ALA A 1 85 ? -6.129 -0.938 5.467 1.00 94.81 85 ALA A N 1
ATOM 653 C CA . ALA A 1 85 ? -5.285 -1.019 6.661 1.00 94.81 85 ALA A CA 1
ATOM 654 C C . ALA A 1 85 ? -4.565 -2.376 6.762 1.00 94.81 85 ALA A C 1
ATOM 656 O O . ALA A 1 85 ? -3.359 -2.425 7.000 1.00 94.81 85 ALA A O 1
ATOM 657 N N . GLY A 1 86 ? -5.278 -3.479 6.509 1.00 95.81 86 GLY A N 1
ATOM 658 C CA . GLY A 1 86 ? -4.682 -4.814 6.436 1.00 95.81 86 GLY A CA 1
ATOM 659 C C . GLY A 1 86 ? -3.645 -4.938 5.316 1.00 95.81 86 GLY A C 1
ATOM 660 O O . GLY A 1 86 ? -2.570 -5.491 5.534 1.00 95.81 86 GLY A O 1
ATOM 661 N N . ALA A 1 87 ? -3.928 -4.379 4.138 1.00 95.81 87 ALA A N 1
ATOM 662 C CA . ALA A 1 87 ? -3.005 -4.371 3.007 1.00 95.81 87 ALA A CA 1
ATOM 663 C C . ALA A 1 87 ? -1.749 -3.567 3.338 1.00 95.81 87 ALA A C 1
ATOM 665 O O . ALA A 1 87 ? -0.647 -4.054 3.108 1.00 95.81 87 ALA A O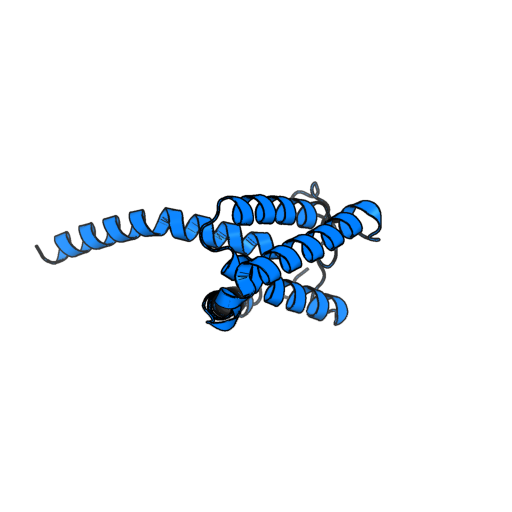 1
ATOM 666 N N . PHE A 1 88 ? -1.899 -2.385 3.942 1.00 96.06 88 PHE A N 1
ATOM 667 C CA . PHE A 1 88 ? -0.769 -1.596 4.419 1.00 96.06 88 PHE A CA 1
ATOM 668 C C . PHE A 1 88 ? 0.085 -2.378 5.412 1.00 96.06 88 PHE A C 1
ATOM 670 O O . PHE A 1 88 ? 1.295 -2.428 5.243 1.00 96.06 88 PHE A O 1
ATOM 677 N N . LEU A 1 89 ? -0.519 -3.045 6.397 1.00 96.38 89 LEU A N 1
ATOM 678 C CA . LEU A 1 89 ? 0.225 -3.843 7.370 1.00 96.38 89 LEU A CA 1
ATOM 679 C C . LEU A 1 89 ? 1.050 -4.954 6.701 1.00 96.38 89 LEU A C 1
ATOM 681 O O . LEU A 1 89 ? 2.255 -5.046 6.926 1.00 96.38 89 LEU A O 1
ATOM 685 N N . VAL A 1 90 ? 0.409 -5.788 5.877 1.00 96.94 90 VAL A N 1
ATOM 686 C CA . VAL A 1 90 ? 1.059 -6.955 5.259 1.00 96.94 90 VAL A CA 1
ATOM 687 C C . VAL A 1 90 ? 2.118 -6.523 4.247 1.00 96.94 90 VAL A C 1
ATOM 689 O O . VAL A 1 90 ? 3.227 -7.052 4.250 1.00 96.94 90 VAL A O 1
ATOM 692 N N . VAL A 1 91 ? 1.799 -5.551 3.392 1.00 96.50 91 VAL A N 1
ATOM 693 C CA . VAL A 1 91 ? 2.714 -5.079 2.348 1.00 96.50 91 VAL A CA 1
ATOM 694 C C . VAL A 1 91 ? 3.895 -4.346 2.962 1.00 96.50 91 VAL A C 1
ATOM 696 O O . VAL A 1 91 ? 5.025 -4.670 2.624 1.00 96.50 91 VAL A O 1
ATOM 699 N N . SER A 1 92 ? 3.669 -3.425 3.901 1.00 95.88 92 SER A N 1
ATOM 700 C CA . SER A 1 92 ? 4.761 -2.709 4.567 1.00 95.88 92 SER A CA 1
ATOM 701 C C . SER A 1 92 ? 5.691 -3.664 5.305 1.00 95.88 92 SER A C 1
ATOM 703 O O . SER A 1 92 ? 6.906 -3.511 5.225 1.00 95.88 92 SER A O 1
ATOM 705 N N . TYR A 1 93 ? 5.146 -4.689 5.969 1.00 96.12 93 TYR A N 1
ATOM 706 C CA . TYR A 1 93 ? 5.955 -5.744 6.577 1.00 96.12 93 TYR A CA 1
ATOM 707 C C . TYR A 1 93 ? 6.838 -6.452 5.540 1.00 96.12 93 TYR A C 1
ATOM 709 O O . TYR A 1 93 ? 8.053 -6.535 5.725 1.00 96.12 93 TYR A O 1
ATOM 717 N N . LEU A 1 94 ? 6.252 -6.920 4.433 1.00 95.44 94 LEU A N 1
ATOM 718 C CA . LEU A 1 94 ? 6.999 -7.606 3.378 1.00 95.44 94 LEU A CA 1
ATOM 719 C C . LEU A 1 94 ? 8.052 -6.701 2.741 1.00 95.44 94 LEU A C 1
ATOM 721 O O . LEU A 1 94 ? 9.170 -7.150 2.526 1.00 95.44 94 LEU A O 1
ATOM 725 N N . GLU A 1 95 ? 7.725 -5.440 2.476 1.00 95.81 95 GLU A N 1
ATOM 726 C CA . GLU A 1 95 ? 8.637 -4.474 1.869 1.00 95.81 95 GLU A CA 1
ATOM 727 C C . GLU A 1 95 ? 9.819 -4.148 2.776 1.00 95.81 95 GLU A C 1
ATOM 729 O O . GLU A 1 95 ? 10.963 -4.200 2.323 1.00 95.81 95 GLU A O 1
ATOM 734 N N . VAL A 1 96 ? 9.583 -3.878 4.063 1.00 95.56 96 VAL A N 1
ATOM 735 C CA . VAL A 1 96 ? 10.667 -3.630 5.025 1.00 95.56 96 VAL A CA 1
ATOM 736 C C . VAL A 1 96 ? 11.555 -4.861 5.147 1.00 95.56 96 VAL A C 1
ATOM 738 O O . VAL A 1 96 ? 12.773 -4.747 5.020 1.00 95.56 96 VAL A O 1
ATOM 741 N N . VAL A 1 97 ? 10.972 -6.044 5.350 1.00 96.69 97 VAL A N 1
ATOM 742 C CA . VAL A 1 97 ? 11.744 -7.281 5.528 1.00 96.69 97 VAL A CA 1
ATOM 743 C C . VAL A 1 97 ? 12.501 -7.640 4.251 1.00 96.69 97 VAL A C 1
ATOM 745 O O . VAL A 1 97 ? 13.705 -7.879 4.294 1.00 96.69 97 VAL A O 1
ATOM 748 N N . GLY A 1 98 ? 11.832 -7.639 3.102 1.00 94.38 98 GLY A N 1
ATOM 749 C CA . GLY A 1 98 ? 12.413 -8.041 1.827 1.00 94.38 98 GLY A CA 1
ATOM 750 C C . GLY A 1 98 ? 13.521 -7.121 1.339 1.00 94.38 98 GLY A C 1
ATOM 751 O O . GLY A 1 98 ? 14.543 -7.612 0.853 1.00 94.38 98 GLY A O 1
ATOM 752 N N . THR A 1 99 ? 13.365 -5.806 1.513 1.00 94.38 99 THR A N 1
ATOM 753 C CA . THR A 1 99 ? 14.421 -4.847 1.159 1.00 94.38 99 THR A CA 1
ATOM 754 C C . THR A 1 99 ? 15.577 -4.862 2.155 1.00 94.38 99 THR A C 1
ATOM 756 O O . THR A 1 99 ? 16.728 -4.794 1.727 1.00 94.38 99 THR A O 1
ATOM 759 N N . THR A 1 100 ? 15.311 -5.043 3.455 1.00 94.50 100 THR A N 1
ATOM 760 C CA . THR A 1 100 ? 16.362 -5.158 4.487 1.00 94.50 100 THR A CA 1
ATOM 761 C C . THR A 1 100 ? 17.188 -6.433 4.321 1.00 94.50 100 THR A C 1
ATOM 763 O O . THR A 1 100 ? 18.410 -6.392 4.430 1.00 94.50 100 THR A O 1
ATOM 766 N N . LEU A 1 101 ? 16.550 -7.563 4.002 1.00 95.19 101 LEU A N 1
ATOM 767 C CA . LEU A 1 101 ? 17.237 -8.833 3.736 1.00 95.19 101 LEU A CA 1
ATOM 768 C C . LEU A 1 101 ? 17.903 -8.881 2.350 1.00 95.19 101 LEU A C 1
ATOM 770 O O . LEU A 1 101 ? 18.546 -9.874 2.015 1.00 95.19 101 LEU A O 1
ATOM 774 N N . GLY A 1 102 ? 17.722 -7.855 1.513 1.00 91.44 102 GLY A N 1
ATOM 775 C CA . GLY A 1 102 ? 18.247 -7.827 0.147 1.00 91.44 102 GLY A CA 1
ATOM 776 C C . GLY A 1 102 ? 17.599 -8.854 -0.789 1.00 91.44 102 GLY A C 1
ATOM 777 O O . GLY A 1 102 ? 18.182 -9.201 -1.815 1.00 91.44 102 GLY A O 1
ATOM 778 N N . THR A 1 103 ? 16.400 -9.347 -0.456 1.00 90.25 103 THR A N 1
ATOM 779 C CA . THR A 1 103 ? 15.649 -10.286 -1.308 1.00 90.25 103 THR A CA 1
ATOM 780 C C . THR A 1 103 ? 15.209 -9.607 -2.604 1.00 90.25 103 THR A C 1
ATOM 782 O O . THR A 1 103 ? 15.288 -10.201 -3.679 1.00 90.25 103 THR A O 1
ATOM 785 N N . TRP A 1 104 ? 14.793 -8.341 -2.517 1.00 90.75 104 TRP A N 1
ATOM 786 C CA . TRP A 1 104 ? 14.585 -7.471 -3.671 1.00 90.75 104 TRP A CA 1
ATOM 787 C C . TRP A 1 104 ? 15.039 -6.046 -3.374 1.00 90.75 104 TRP A C 1
ATOM 789 O O . TRP A 1 104 ? 15.240 -5.648 -2.228 1.00 90.75 104 TRP A O 1
ATOM 799 N N . ARG A 1 105 ? 15.206 -5.274 -4.447 1.00 91.12 105 ARG A N 1
ATOM 800 C CA . ARG A 1 105 ? 15.487 -3.844 -4.397 1.00 91.12 105 ARG A CA 1
ATOM 801 C C . ARG A 1 105 ? 14.670 -3.148 -5.472 1.00 91.12 105 ARG A C 1
ATOM 803 O O . ARG A 1 105 ? 14.673 -3.585 -6.626 1.00 91.12 105 ARG A O 1
ATOM 810 N N . TRP A 1 106 ? 14.005 -2.068 -5.095 1.00 92.00 106 TRP A N 1
ATOM 811 C CA . TRP A 1 106 ? 13.287 -1.210 -6.023 1.00 92.00 106 TRP A CA 1
ATOM 812 C C . TRP A 1 106 ? 14.257 -0.441 -6.920 1.00 92.00 106 TRP A C 1
ATOM 814 O O . TRP A 1 106 ? 15.329 -0.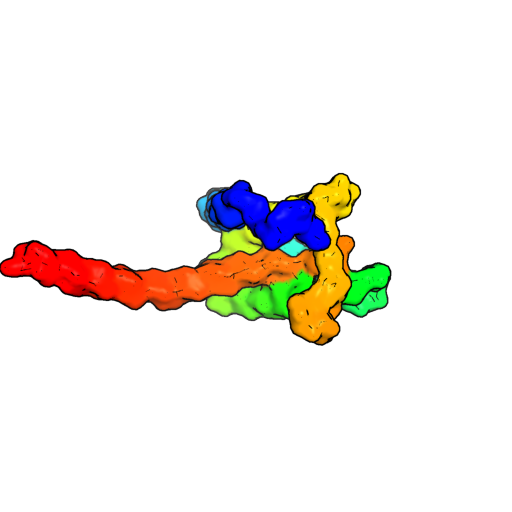004 -6.490 1.00 92.00 106 TRP A O 1
ATOM 824 N N . SER A 1 107 ? 13.874 -0.297 -8.189 1.00 91.25 107 SER A N 1
ATOM 825 C CA . SER A 1 107 ? 14.540 0.630 -9.107 1.00 91.25 107 SER A CA 1
ATOM 826 C C . SER A 1 107 ? 14.447 2.051 -8.553 1.00 91.25 107 SER A C 1
ATOM 828 O O . SER A 1 107 ? 13.501 2.366 -7.839 1.00 91.25 107 SER A O 1
ATOM 830 N N . THR A 1 108 ? 15.407 2.916 -8.879 1.00 93.81 108 THR A N 1
ATOM 831 C CA . THR A 1 108 ? 15.355 4.327 -8.462 1.00 93.81 108 THR A CA 1
ATOM 832 C C . THR A 1 108 ? 14.256 5.104 -9.169 1.00 93.81 108 THR A C 1
ATOM 834 O O . THR A 1 108 ? 13.771 6.088 -8.623 1.00 93.81 108 THR A O 1
ATOM 837 N N . HIS A 1 109 ? 13.859 4.643 -10.355 1.00 94.38 109 HIS A N 1
ATOM 838 C CA . HIS A 1 109 ? 12.797 5.232 -11.155 1.00 94.38 109 HIS A CA 1
ATOM 839 C C . HIS A 1 109 ? 11.872 4.153 -11.717 1.00 94.38 109 HIS A C 1
ATOM 841 O O . HIS A 1 109 ? 12.250 2.979 -11.835 1.00 94.38 109 HIS A O 1
ATOM 847 N N . ASP A 1 110 ? 10.663 4.569 -12.069 1.00 90.81 110 ASP A N 1
ATOM 848 C CA . ASP A 1 110 ? 9.692 3.764 -12.801 1.00 90.81 110 ASP A CA 1
ATOM 849 C C . ASP A 1 110 ? 10.186 3.416 -14.226 1.00 90.81 110 ASP A C 1
ATOM 851 O O . ASP A 1 110 ? 11.208 3.940 -14.673 1.00 90.81 110 ASP A O 1
ATOM 855 N N . PRO A 1 111 ? 9.484 2.542 -14.974 1.00 87.12 111 PRO A N 1
ATOM 856 C CA . PRO A 1 111 ? 9.898 2.151 -16.324 1.00 87.12 111 PRO A CA 1
ATOM 857 C C . PRO A 1 111 ? 10.027 3.313 -17.318 1.00 87.12 111 PRO A C 1
ATOM 859 O O . PRO A 1 111 ? 10.752 3.177 -18.300 1.00 87.12 111 PRO A O 1
ATOM 862 N N . THR A 1 112 ? 9.338 4.438 -17.086 1.00 90.94 112 THR A N 1
ATOM 863 C CA . THR A 1 112 ? 9.479 5.648 -17.914 1.00 90.94 112 THR A CA 1
ATOM 864 C C . THR A 1 112 ? 10.702 6.490 -17.545 1.00 90.94 112 THR A C 1
ATOM 866 O O . THR A 1 112 ? 11.115 7.338 -18.332 1.00 90.94 112 THR A O 1
ATOM 869 N N . GLY A 1 113 ? 11.301 6.254 -16.373 1.00 91.06 113 GLY A N 1
ATOM 870 C CA . GLY A 1 113 ? 12.429 7.020 -15.848 1.00 91.06 113 GLY A CA 1
ATOM 871 C C . GLY A 1 113 ? 12.044 8.367 -15.228 1.00 91.06 113 GLY A C 1
ATOM 872 O O . GLY A 1 113 ? 12.934 9.124 -14.853 1.00 91.06 113 GLY A O 1
ATOM 873 N N . LEU A 1 114 ? 10.751 8.686 -15.123 1.00 91.81 114 LEU A N 1
ATOM 874 C CA . LEU A 1 114 ? 10.263 10.011 -14.725 1.00 91.81 114 LEU A CA 1
ATOM 875 C C . LEU A 1 114 ? 9.905 10.094 -13.241 1.00 91.81 114 LEU A C 1
ATOM 877 O O . LEU A 1 114 ? 10.015 11.157 -12.632 1.00 91.81 114 LEU A O 1
ATOM 881 N N . ILE A 1 115 ? 9.447 8.990 -12.656 1.00 95.12 115 ILE A N 1
ATOM 882 C CA . ILE A 1 115 ? 8.926 8.950 -11.293 1.00 95.12 115 ILE A CA 1
ATOM 883 C C . ILE A 1 115 ? 9.947 8.273 -10.393 1.00 95.12 115 ILE A C 1
ATOM 885 O O . ILE A 1 115 ? 10.209 7.080 -10.535 1.00 95.12 115 ILE A O 1
ATOM 889 N N . ALA A 1 116 ? 10.492 9.030 -9.442 1.00 96.19 116 ALA A N 1
ATOM 890 C CA . ALA A 1 116 ? 11.399 8.498 -8.434 1.00 96.19 116 ALA A CA 1
ATOM 891 C C . ALA A 1 116 ? 10.668 7.550 -7.466 1.00 96.19 116 ALA A C 1
ATOM 893 O O . ALA A 1 116 ? 9.531 7.805 -7.051 1.00 96.19 116 ALA A O 1
ATOM 894 N N . ILE A 1 117 ? 11.326 6.453 -7.100 1.00 96.00 117 ILE A N 1
ATOM 895 C CA . ILE A 1 117 ? 10.776 5.396 -6.246 1.00 96.00 117 ILE A CA 1
ATOM 896 C C . ILE A 1 117 ? 11.717 5.181 -5.063 1.00 96.00 117 ILE A C 1
ATOM 898 O O . ILE A 1 117 ? 12.915 4.998 -5.271 1.00 96.00 117 ILE A O 1
ATOM 902 N N . GLY A 1 118 ? 11.189 5.152 -3.837 1.00 94.81 118 GLY A N 1
ATOM 903 C CA . GLY A 1 118 ? 11.952 4.810 -2.634 1.00 94.81 118 GLY A CA 1
ATOM 904 C C . GLY A 1 118 ? 12.325 3.326 -2.561 1.00 94.81 118 GLY A C 1
ATOM 905 O O . GLY A 1 118 ? 11.811 2.495 -3.305 1.00 94.81 118 GLY A O 1
ATOM 906 N N . ASN A 1 119 ? 13.208 2.961 -1.631 1.00 94.69 119 ASN A N 1
ATOM 907 C CA . ASN A 1 119 ? 13.528 1.557 -1.368 1.00 94.69 119 ASN A CA 1
ATOM 908 C C . ASN A 1 119 ? 13.566 1.260 0.144 1.00 94.69 119 ASN A C 1
ATOM 910 O O . ASN A 1 119 ? 14.625 1.437 0.754 1.00 94.69 119 ASN A O 1
ATOM 914 N N . PRO A 1 120 ? 12.461 0.771 0.734 1.00 95.38 120 PRO A N 1
ATOM 915 C CA . PRO A 1 120 ? 11.175 0.475 0.088 1.00 95.38 120 PRO A CA 1
ATOM 916 C C . PRO A 1 120 ? 10.291 1.728 -0.123 1.00 95.38 120 PRO A C 1
ATOM 918 O O . PRO A 1 120 ? 10.463 2.730 0.575 1.00 95.38 120 PRO A O 1
ATOM 921 N N . PRO A 1 121 ? 9.336 1.679 -1.066 1.00 94.12 121 PRO A N 1
ATOM 922 C CA . PRO A 1 121 ? 8.350 2.734 -1.285 1.00 94.12 121 PRO A CA 1
ATOM 923 C C . PRO A 1 121 ? 7.284 2.761 -0.177 1.00 94.12 121 PRO A C 1
ATOM 925 O O . PRO A 1 121 ? 6.579 1.781 0.060 1.00 94.12 121 PRO A O 1
ATOM 928 N N . SER A 1 122 ? 7.125 3.918 0.460 1.00 92.69 122 SER A N 1
ATOM 929 C CA . SER A 1 122 ? 6.320 4.160 1.667 1.00 92.69 122 SER A CA 1
ATOM 930 C C . SER A 1 122 ? 4.838 3.797 1.549 1.00 92.69 122 SER A C 1
ATOM 932 O O . SER A 1 122 ? 4.239 3.280 2.490 1.00 92.69 122 SER A O 1
ATOM 934 N N . GLY A 1 123 ? 4.231 4.078 0.396 1.00 91.44 123 GLY A N 1
ATOM 935 C CA . GLY A 1 123 ? 2.793 3.932 0.179 1.00 91.44 123 GLY A CA 1
ATOM 936 C C . GLY A 1 123 ? 2.392 2.791 -0.744 1.00 91.44 123 GLY A C 1
ATOM 937 O O . GLY A 1 123 ? 1.220 2.712 -1.088 1.00 91.44 123 GLY A O 1
ATOM 938 N N . ILE A 1 124 ? 3.303 1.910 -1.168 1.00 92.69 124 ILE A N 1
ATOM 939 C CA . ILE A 1 124 ? 3.059 0.953 -2.271 1.00 92.69 124 ILE A CA 1
ATOM 940 C C . ILE A 1 124 ? 1.841 0.036 -2.067 1.00 92.69 124 ILE A C 1
ATOM 942 O O . ILE A 1 124 ? 1.205 -0.389 -3.032 1.00 92.69 124 ILE A O 1
ATOM 946 N N . ALA A 1 125 ? 1.437 -0.187 -0.813 1.00 90.31 125 ALA A N 1
ATOM 947 C CA . ALA A 1 125 ? 0.193 -0.867 -0.462 1.00 90.31 125 ALA A CA 1
ATOM 948 C C . ALA A 1 125 ? -1.064 -0.230 -1.091 1.00 90.31 125 ALA A C 1
ATOM 950 O O . ALA A 1 125 ? -2.048 -0.927 -1.333 1.00 90.31 125 ALA A O 1
ATOM 951 N N . GLY A 1 126 ? -1.035 1.070 -1.408 1.00 86.19 126 GLY A N 1
ATOM 952 C CA . GLY A 1 126 ? -2.116 1.789 -2.085 1.00 86.19 126 GLY A CA 1
ATOM 953 C C . GLY A 1 126 ? -2.484 1.207 -3.455 1.00 86.19 126 GLY A C 1
ATOM 954 O O . GLY A 1 126 ? -3.635 1.332 -3.873 1.00 86.19 126 GLY A O 1
ATOM 955 N N . GLY A 1 127 ? -1.569 0.485 -4.113 1.00 87.81 127 GLY A N 1
ATOM 956 C CA . GLY A 1 127 ? -1.876 -0.265 -5.334 1.00 87.81 127 GLY A CA 1
ATOM 957 C C . GLY A 1 127 ? -2.968 -1.324 -5.126 1.00 87.81 127 GLY A C 1
ATOM 958 O O . GLY A 1 127 ? -3.832 -1.498 -5.984 1.00 87.81 127 GLY A O 1
ATOM 959 N N . TYR A 1 128 ? -3.020 -1.967 -3.953 1.00 89.12 128 TYR A N 1
ATOM 960 C CA . TYR A 1 128 ? -4.079 -2.933 -3.632 1.00 89.12 128 TYR A CA 1
ATOM 961 C C . TYR A 1 128 ? -5.452 -2.275 -3.499 1.00 89.12 128 TYR A C 1
ATOM 963 O O . TYR A 1 128 ? -6.451 -2.890 -3.861 1.00 89.12 128 TYR A O 1
ATOM 971 N N . ALA A 1 129 ? -5.517 -1.025 -3.033 1.00 85.62 129 ALA A N 1
ATOM 972 C CA . ALA A 1 129 ? -6.777 -0.289 -2.974 1.00 85.62 129 ALA A CA 1
ATOM 973 C C . ALA A 1 129 ? -7.319 0.025 -4.380 1.00 85.62 129 ALA A C 1
ATOM 975 O O . ALA A 1 129 ? -8.525 -0.060 -4.606 1.00 85.62 129 ALA A O 1
ATOM 976 N N . TRP A 1 130 ? -6.437 0.309 -5.346 1.00 86.31 130 TRP A N 1
ATOM 977 C CA . TRP A 1 130 ? -6.818 0.461 -6.754 1.00 86.31 130 TRP A CA 1
ATOM 978 C C . TRP A 1 130 ? -7.346 -0.837 -7.361 1.00 86.31 130 TRP A C 1
ATOM 980 O O . TRP A 1 130 ? -8.386 -0.817 -8.019 1.00 86.31 130 TRP A O 1
ATOM 990 N N . PHE A 1 131 ? -6.664 -1.962 -7.128 1.00 86.06 131 PHE A N 1
ATOM 991 C CA . PHE A 1 131 ? -7.141 -3.260 -7.611 1.00 86.06 131 PHE A CA 1
ATOM 992 C C . PHE A 1 131 ? -8.488 -3.640 -6.991 1.00 86.06 131 PHE A C 1
ATOM 994 O O . PHE A 1 131 ? -9.365 -4.113 -7.710 1.00 86.06 131 PHE A O 1
ATOM 1001 N N . ASP A 1 132 ? -8.687 -3.371 -5.698 1.00 86.12 132 ASP A N 1
ATOM 1002 C CA . ASP A 1 132 ? -9.969 -3.587 -5.020 1.00 86.12 132 ASP A CA 1
ATOM 1003 C C . ASP A 1 132 ? -11.078 -2.723 -5.638 1.00 86.12 132 ASP A C 1
ATOM 1005 O O . ASP A 1 132 ? -12.142 -3.225 -5.997 1.00 86.12 132 ASP A O 1
ATOM 1009 N N . ALA A 1 133 ? -10.811 -1.432 -5.859 1.00 83.81 133 ALA A N 1
ATOM 1010 C CA . ALA A 1 133 ? -11.760 -0.524 -6.496 1.00 83.81 133 ALA A CA 1
ATOM 1011 C C . ALA A 1 133 ? -12.113 -0.959 -7.930 1.00 83.81 133 ALA A C 1
ATOM 1013 O O . ALA A 1 133 ? -13.291 -0.982 -8.296 1.00 83.81 133 ALA A O 1
ATOM 1014 N N . ALA A 1 134 ? -11.115 -1.348 -8.729 1.00 86.56 134 ALA A N 1
ATOM 1015 C CA . ALA A 1 134 ? -11.319 -1.850 -10.084 1.00 86.56 134 ALA A CA 1
ATOM 1016 C C . ALA A 1 134 ? -12.138 -3.150 -10.089 1.00 86.56 134 ALA A C 1
ATOM 1018 O O . ALA A 1 134 ? -13.077 -3.284 -10.875 1.00 86.56 134 ALA A O 1
ATOM 1019 N N . ALA A 1 135 ? -11.843 -4.081 -9.177 1.00 86.62 135 ALA A N 1
ATOM 1020 C CA . ALA A 1 135 ? -12.595 -5.321 -9.028 1.00 86.62 135 ALA A CA 1
ATOM 1021 C C . ALA A 1 135 ? -14.056 -5.047 -8.645 1.00 86.62 135 ALA A C 1
ATOM 1023 O O . ALA A 1 135 ? -14.968 -5.594 -9.269 1.00 86.62 135 ALA A O 1
ATOM 1024 N N . LEU A 1 136 ? -14.303 -4.156 -7.682 1.00 86.06 136 LEU A N 1
ATOM 1025 C CA . LEU A 1 136 ? -15.654 -3.770 -7.265 1.00 86.06 136 LEU A CA 1
ATOM 1026 C C . LEU A 1 136 ? -16.445 -3.089 -8.392 1.00 86.06 136 LEU A C 1
ATOM 1028 O O . LEU A 1 136 ? -17.652 -3.308 -8.498 1.00 86.06 136 LEU A O 1
ATOM 1032 N N . ALA A 1 137 ? -15.785 -2.309 -9.251 1.00 86.31 137 ALA A N 1
ATOM 1033 C CA . ALA A 1 137 ? -16.414 -1.679 -10.411 1.00 86.31 137 ALA A CA 1
ATOM 1034 C C . ALA A 1 137 ? -16.729 -2.682 -11.538 1.00 86.31 137 ALA A C 1
ATOM 1036 O O . ALA A 1 137 ? -17.792 -2.607 -12.155 1.00 86.31 137 ALA A O 1
ATOM 1037 N N . LEU A 1 138 ? -15.829 -3.636 -11.797 1.00 90.56 138 LEU A N 1
ATOM 1038 C CA . LEU A 1 138 ? -15.940 -4.582 -12.911 1.00 90.56 138 LEU A CA 1
ATOM 1039 C C . LEU A 1 138 ? -16.862 -5.776 -12.609 1.00 90.56 138 LEU A C 1
ATOM 1041 O O . LEU A 1 138 ? -17.566 -6.257 -13.498 1.00 90.56 138 LEU A O 1
ATOM 1045 N N . THR A 1 139 ? -16.901 -6.233 -11.354 1.00 91.19 139 THR A N 1
ATOM 1046 C CA . THR A 1 139 ? -17.701 -7.389 -10.907 1.00 91.19 139 THR A CA 1
ATOM 1047 C C . THR A 1 139 ? -19.162 -7.364 -11.385 1.00 91.19 139 THR A C 1
ATOM 1049 O O . THR A 1 139 ? -19.589 -8.349 -11.989 1.00 91.19 139 THR A O 1
ATOM 1052 N N . PRO A 1 140 ? -19.957 -6.289 -11.193 1.00 90.56 140 PRO A N 1
ATOM 1053 C CA . PRO A 1 140 ? -21.360 -6.292 -11.617 1.00 90.56 140 PRO A CA 1
ATOM 1054 C C . PRO A 1 140 ? -21.535 -6.417 -13.136 1.00 90.56 140 PRO A C 1
ATOM 1056 O O . PRO A 1 140 ? -22.517 -7.003 -13.588 1.00 90.56 140 PRO A O 1
ATOM 1059 N N . VAL A 1 141 ? -20.596 -5.894 -13.931 1.00 92.06 141 VAL A N 1
ATOM 1060 C CA . VAL A 1 141 ? -20.626 -6.006 -15.398 1.00 92.06 141 VAL A CA 1
ATOM 1061 C C . VAL A 1 141 ? -20.370 -7.450 -15.821 1.00 92.06 141 VAL A C 1
ATOM 1063 O O . VAL A 1 141 ? -21.114 -7.997 -16.634 1.00 92.06 141 VAL A O 1
ATOM 1066 N N . LEU A 1 142 ? -19.356 -8.084 -15.228 1.00 92.38 142 LEU A N 1
ATOM 1067 C CA . LEU A 1 142 ? -19.009 -9.475 -15.515 1.00 92.38 142 LEU A CA 1
ATOM 1068 C C . LEU A 1 142 ? -20.115 -10.446 -15.100 1.00 92.38 142 LEU A C 1
ATOM 1070 O O . LEU A 1 142 ? -20.424 -11.355 -15.865 1.00 92.38 142 LEU A O 1
ATOM 1074 N N . LEU A 1 143 ? -20.743 -10.233 -13.939 1.00 92.88 143 LEU A N 1
ATOM 1075 C CA . LEU A 1 143 ? -21.860 -11.064 -13.479 1.00 92.88 143 LEU A CA 1
ATOM 1076 C C . LEU A 1 143 ? -23.046 -10.992 -14.446 1.00 92.88 143 LEU A C 1
ATOM 1078 O O . LEU A 1 143 ? -23.532 -12.025 -14.890 1.00 92.88 143 LEU A O 1
ATOM 1082 N N . ARG A 1 144 ? -23.443 -9.785 -14.874 1.00 93.00 144 ARG A N 1
ATOM 1083 C CA . ARG A 1 144 ? -24.522 -9.615 -15.866 1.00 93.00 144 ARG A CA 1
ATOM 1084 C C . ARG A 1 144 ? -24.207 -10.306 -17.189 1.00 93.00 144 ARG A C 1
ATOM 1086 O O . ARG A 1 144 ? -25.083 -10.922 -17.789 1.00 93.00 144 ARG A O 1
ATOM 1093 N N . TRP A 1 145 ? -22.967 -10.189 -17.657 1.00 93.12 145 TRP A N 1
ATOM 1094 C CA . TRP A 1 145 ? -22.523 -10.860 -18.876 1.00 93.12 145 TRP A CA 1
ATOM 1095 C C . TRP A 1 145 ? -22.551 -12.387 -18.737 1.00 93.12 145 TRP A C 1
ATOM 1097 O O . TRP A 1 145 ? -23.006 -13.073 -19.654 1.00 93.12 145 TRP A O 1
ATOM 1107 N N . TYR A 1 146 ? -22.103 -12.915 -17.597 1.00 92.25 146 TYR A N 1
ATOM 1108 C CA . TYR A 1 146 ? -22.109 -14.347 -17.307 1.00 92.25 146 TYR A CA 1
ATOM 1109 C C . TYR A 1 146 ? -23.535 -14.900 -17.254 1.00 92.25 146 TYR A C 1
ATOM 1111 O O . TYR A 1 146 ? -23.836 -15.870 -17.950 1.00 92.25 146 TYR A O 1
ATOM 1119 N N . ASP A 1 147 ? -24.430 -14.237 -16.520 1.00 93.69 147 ASP A N 1
ATOM 1120 C CA . ASP A 1 147 ? -25.834 -14.636 -16.400 1.00 93.69 147 ASP A CA 1
ATOM 1121 C C . ASP A 1 147 ? -26.539 -14.621 -17.763 1.00 93.69 147 ASP A C 1
ATOM 1123 O O . ASP A 1 147 ? -27.242 -15.571 -18.114 1.00 93.69 147 ASP A O 1
ATOM 1127 N N . ALA A 1 148 ? -26.287 -13.592 -18.579 1.00 90.44 148 ALA A N 1
ATOM 1128 C CA . ALA A 1 148 ? -26.826 -13.493 -19.933 1.00 90.44 148 ALA A CA 1
ATOM 1129 C C . ALA A 1 148 ? -26.302 -14.592 -20.871 1.00 90.44 148 ALA A C 1
ATOM 1131 O O . ALA A 1 148 ? -27.023 -15.020 -21.772 1.00 90.44 148 ALA A O 1
ATOM 1132 N N . ARG A 1 149 ? -25.055 -15.049 -20.696 1.00 90.06 149 ARG A N 1
ATOM 1133 C CA . ARG A 1 149 ? -24.521 -16.187 -21.456 1.00 90.06 149 ARG A CA 1
ATOM 1134 C C . ARG A 1 149 ? -25.098 -17.509 -20.983 1.00 90.06 149 ARG A C 1
ATOM 1136 O O . ARG A 1 149 ? -25.454 -18.320 -21.828 1.00 90.06 149 ARG A O 1
ATOM 1143 N N . ARG A 1 150 ? -25.220 -17.715 -19.672 1.00 91.00 150 ARG A N 1
ATOM 1144 C CA . ARG A 1 150 ? -25.797 -18.939 -19.107 1.00 91.00 150 ARG A CA 1
ATOM 1145 C C . ARG A 1 150 ? -27.238 -19.137 -19.582 1.00 91.00 150 ARG A C 1
ATOM 1147 O O . ARG A 1 150 ? -27.551 -20.179 -20.136 1.00 91.00 150 ARG A O 1
ATOM 1154 N N . ALA A 1 151 ? -28.051 -18.081 -19.531 1.00 85.62 151 ALA A N 1
ATOM 1155 C CA . ALA A 1 151 ? -29.427 -18.108 -20.028 1.00 85.62 151 ALA A CA 1
ATOM 1156 C C . ALA A 1 151 ? -29.558 -18.419 -21.535 1.00 85.62 151 ALA A C 1
ATOM 1158 O O . ALA A 1 151 ? -30.616 -18.853 -21.966 1.00 85.62 151 ALA A O 1
ATOM 1159 N N . ARG A 1 152 ? -28.510 -18.189 -22.343 1.00 81.00 152 ARG A N 1
ATOM 1160 C CA . ARG A 1 152 ? -28.478 -18.554 -23.774 1.00 81.00 152 ARG A CA 1
ATOM 1161 C C . ARG A 1 152 ? -28.035 -19.992 -24.029 1.00 81.00 152 ARG A C 1
ATOM 1163 O O . ARG A 1 152 ? -28.279 -20.489 -25.116 1.00 81.00 152 ARG A O 1
ATOM 1170 N N . VAL A 1 153 ? -27.302 -20.598 -23.098 1.00 81.88 153 VAL A N 1
ATOM 1171 C CA . VAL A 1 153 ? -26.878 -22.004 -23.190 1.00 81.88 153 VAL A CA 1
ATOM 1172 C C . VAL A 1 153 ? -28.003 -22.927 -22.724 1.00 81.88 153 VAL A C 1
ATOM 1174 O O . VAL A 1 153 ? -28.144 -24.022 -23.254 1.00 81.88 153 VAL A O 1
ATOM 1177 N N . ASP A 1 154 ? -28.808 -22.464 -21.766 1.00 77.69 154 ASP A N 1
ATOM 1178 C CA . ASP A 1 154 ? -29.938 -23.211 -21.205 1.00 77.69 154 ASP A CA 1
ATOM 1179 C C . ASP A 1 154 ? -31.243 -23.086 -22.033 1.00 77.69 154 ASP A C 1
ATOM 1181 O O . ASP A 1 154 ? -32.248 -23.696 -21.664 1.00 77.69 154 ASP A O 1
ATOM 1185 N N . ALA A 1 155 ? -31.248 -22.289 -23.113 1.00 65.81 155 ALA A N 1
ATOM 1186 C CA . ALA A 1 155 ? -32.390 -22.039 -24.007 1.00 65.81 155 ALA A CA 1
ATOM 1187 C C . ALA A 1 155 ? -32.213 -22.740 -25.359 1.00 65.81 155 ALA A C 1
ATOM 1189 O O . ALA A 1 155 ? -33.228 -23.257 -25.879 1.00 65.81 155 ALA A O 1
#

pLDDT: mean 91.59, std 6.42, range [61.44, 98.06]